Protein AF-A0A645J121-F1 (afdb_monomer)

Radius of gyration: 23.97 Å; Cα contacts (8 Å, |Δi|>4): 101; chains: 1; bounding box: 88×42×41 Å

pLDDT: mean 84.14, std 13.7, range [48.56, 96.38]

Organism: NCBI:txid1076179

Mean predicted aligned error: 9.89 Å

Sequence (116 aa):
MELAV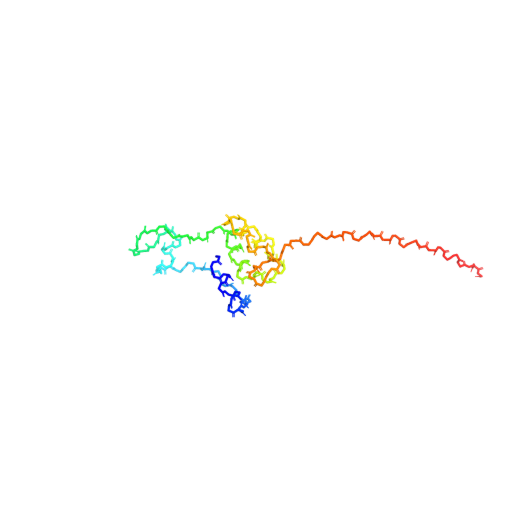FLKKQNLRPEQVQDFYPTPGTISTCMYYTGLDPYSLKPVYTAVSPKEKAMQRALMQYFLPQNRSLVEQALRLVGRTKLIARDSNALISPAVPTQRMPITSRRRSDEKKPKR

Foldseek 3Di:
DVVLLVCLVVVHQDPDDDDDDQDPPDQVNVCQVVCANPPPRDGHDDDDDPLVSLLVVLSSRLVDPVSVVSVCVSCVVVVVCVLADPDSSRSHHHDDPPPPDDDPPDDDDDDDDDDD

Structure (mmCIF, N/CA/C/O backbone):
data_AF-A0A645J121-F1
#
_entry.id   AF-A0A645J121-F1
#
loop_
_atom_site.group_PDB
_atom_site.id
_atom_site.type_symbol
_atom_site.label_atom_id
_atom_site.label_alt_id
_atom_site.label_comp_id
_atom_site.label_asym_id
_atom_site.label_entity_id
_atom_site.label_seq_id
_atom_site.pdbx_PDB_ins_code
_atom_site.Cartn_x
_atom_site.Cartn_y
_atom_site.Cartn_z
_atom_site.occupancy
_atom_site.B_iso_or_equiv
_atom_site.auth_seq_id
_atom_site.auth_comp_id
_atom_site.auth_asym_id
_atom_site.auth_atom_id
_atom_site.pdbx_PDB_model_num
ATOM 1 N N . MET A 1 1 ? -3.663 0.246 -6.406 1.00 82.50 1 MET A N 1
ATOM 2 C CA . MET A 1 1 ? -3.381 -0.082 -7.825 1.00 82.50 1 MET A CA 1
ATOM 3 C C . MET A 1 1 ? -3.425 1.147 -8.714 1.00 82.50 1 MET A C 1
ATOM 5 O O . MET A 1 1 ? -2.459 1.398 -9.418 1.00 82.50 1 MET A O 1
ATOM 9 N N . GLU A 1 2 ? -4.511 1.918 -8.678 1.00 89.38 2 GLU A N 1
ATOM 10 C CA . GLU A 1 2 ? -4.672 3.111 -9.524 1.00 89.38 2 GLU A CA 1
ATOM 11 C C . GLU A 1 2 ? -3.551 4.129 -9.324 1.00 89.38 2 GLU A C 1
ATOM 13 O O . GLU A 1 2 ? -2.992 4.609 -10.304 1.00 89.38 2 GLU A O 1
ATOM 18 N N . LEU A 1 3 ? -3.124 4.333 -8.074 1.00 90.75 3 LEU A N 1
ATOM 19 C CA . LEU A 1 3 ? -1.977 5.178 -7.754 1.00 90.75 3 LEU A CA 1
ATOM 20 C C . LEU A 1 3 ? -0.688 4.740 -8.466 1.00 90.75 3 LEU A C 1
ATOM 22 O O . LEU A 1 3 ? 0.002 5.576 -9.028 1.00 90.75 3 LEU A O 1
ATOM 26 N N . ALA A 1 4 ? -0.371 3.444 -8.516 1.00 91.50 4 ALA A N 1
ATOM 27 C CA . ALA A 1 4 ? 0.837 2.962 -9.195 1.00 91.50 4 ALA A CA 1
ATOM 28 C C . ALA A 1 4 ? 0.792 3.225 -10.710 1.00 91.50 4 ALA A C 1
ATOM 30 O O . ALA A 1 4 ? 1.783 3.637 -11.310 1.00 91.50 4 ALA A O 1
ATOM 31 N N . VAL A 1 5 ? -0.380 3.037 -11.326 1.00 91.31 5 VAL A N 1
ATOM 32 C CA . VAL A 1 5 ? -0.600 3.356 -12.745 1.00 91.31 5 VAL A CA 1
ATOM 33 C C . VAL A 1 5 ? -0.482 4.860 -12.984 1.00 91.31 5 VAL A C 1
ATOM 35 O O . VAL A 1 5 ? 0.130 5.277 -13.964 1.00 91.31 5 VAL A O 1
ATOM 38 N N . PHE A 1 6 ? -1.042 5.672 -12.090 1.00 92.81 6 PHE A N 1
ATOM 39 C CA . PHE A 1 6 ? -0.938 7.124 -12.143 1.00 92.81 6 PHE A CA 1
ATOM 40 C C . PHE A 1 6 ? 0.518 7.594 -12.031 1.00 92.81 6 PHE A C 1
ATOM 42 O O . PHE A 1 6 ? 0.979 8.317 -12.909 1.00 92.81 6 PHE A O 1
ATOM 49 N N . LEU A 1 7 ? 1.260 7.119 -11.022 1.00 92.00 7 LEU A N 1
ATOM 50 C CA . LEU A 1 7 ? 2.679 7.431 -10.826 1.00 92.00 7 LEU A CA 1
ATOM 51 C C . LEU A 1 7 ? 3.491 7.104 -12.078 1.00 92.00 7 LEU A C 1
ATOM 53 O O . LEU A 1 7 ? 4.256 7.937 -12.553 1.00 92.00 7 LEU A O 1
ATOM 57 N N . LYS A 1 8 ? 3.252 5.930 -12.673 1.00 90.56 8 LYS A N 1
ATOM 58 C CA . LYS A 1 8 ? 3.905 5.542 -13.920 1.00 90.56 8 LYS A CA 1
ATOM 59 C C . LYS A 1 8 ? 3.577 6.491 -15.076 1.00 90.56 8 LYS A C 1
ATOM 61 O O . LYS A 1 8 ? 4.488 6.908 -15.784 1.00 90.56 8 LYS A O 1
ATOM 66 N N . LYS A 1 9 ? 2.299 6.834 -15.272 1.00 92.25 9 LYS A N 1
ATOM 67 C CA . LYS A 1 9 ? 1.864 7.763 -16.332 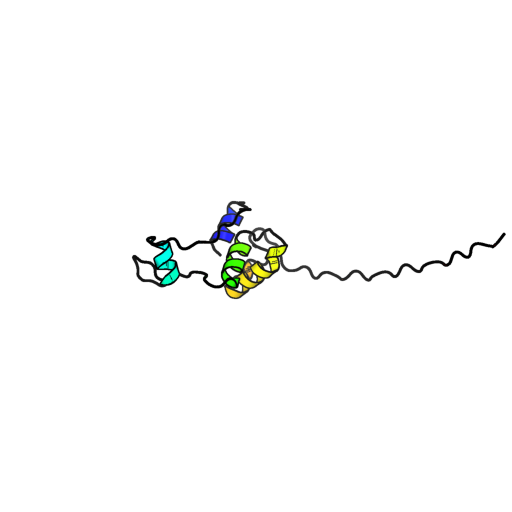1.00 92.25 9 LYS A CA 1
ATOM 68 C C . LYS A 1 9 ? 2.483 9.153 -16.178 1.00 92.25 9 LYS A C 1
ATOM 70 O O . LYS A 1 9 ? 2.809 9.771 -17.181 1.00 92.25 9 LYS A O 1
ATOM 75 N N . GLN A 1 10 ? 2.655 9.614 -14.941 1.00 93.50 10 GLN A N 1
ATOM 76 C CA . GLN A 1 10 ? 3.282 10.899 -14.621 1.00 93.50 10 GLN A CA 1
ATOM 77 C C . GLN A 1 10 ? 4.815 10.820 -14.519 1.00 93.50 10 GLN A C 1
ATOM 79 O O . GLN A 1 10 ? 5.458 11.810 -14.191 1.00 93.50 10 GLN A O 1
ATOM 84 N N . ASN A 1 11 ? 5.410 9.650 -14.778 1.00 90.62 11 ASN A N 1
ATOM 85 C CA . ASN A 1 11 ? 6.843 9.393 -14.626 1.00 90.62 11 ASN A CA 1
ATOM 86 C C . ASN A 1 11 ? 7.397 9.752 -13.227 1.00 90.62 11 ASN A C 1
ATOM 88 O O . ASN A 1 11 ? 8.548 10.158 -13.081 1.00 90.62 11 ASN A O 1
ATOM 92 N N . LEU A 1 12 ? 6.577 9.582 -12.185 1.00 93.38 12 LEU A N 1
ATOM 93 C CA . LEU A 1 12 ? 6.947 9.821 -10.792 1.00 93.38 12 LEU A CA 1
ATOM 94 C C . LEU A 1 12 ? 7.461 8.533 -10.147 1.00 93.38 12 LEU A C 1
ATOM 96 O O . LEU A 1 12 ? 6.847 7.470 -10.262 1.00 93.38 12 LEU A O 1
ATOM 100 N N . ARG A 1 13 ? 8.586 8.639 -9.435 1.00 93.31 13 ARG A N 1
ATOM 101 C CA . ARG A 1 13 ? 9.245 7.517 -8.752 1.00 93.31 13 ARG A CA 1
ATOM 102 C C . ARG A 1 13 ? 9.517 7.874 -7.292 1.00 93.31 13 ARG A C 1
ATOM 104 O O . ARG A 1 13 ? 10.609 8.339 -6.980 1.00 93.31 13 ARG A O 1
ATOM 111 N N . PRO A 1 14 ? 8.531 7.704 -6.398 1.00 91.56 14 PRO A N 1
ATOM 112 C CA . PRO A 1 14 ? 8.734 7.992 -4.987 1.00 91.56 14 PRO A CA 1
ATOM 113 C C . PRO A 1 14 ? 9.738 7.003 -4.381 1.00 91.56 14 PRO A C 1
ATOM 115 O O . PRO A 1 14 ? 9.530 5.788 -4.401 1.00 91.56 14 PRO A O 1
ATOM 118 N N . GLU A 1 15 ? 10.828 7.527 -3.825 1.00 89.88 15 GLU A N 1
ATOM 119 C CA . GLU A 1 15 ? 11.810 6.725 -3.086 1.00 89.88 15 GLU A CA 1
ATOM 120 C C . GLU A 1 15 ? 11.351 6.453 -1.656 1.00 89.88 15 GLU A C 1
ATOM 122 O O . GLU A 1 15 ? 11.520 5.347 -1.143 1.00 89.88 15 GLU A O 1
ATOM 127 N N . GLN A 1 16 ? 10.716 7.441 -1.026 1.00 88.62 16 GLN A N 1
ATOM 128 C CA . GLN A 1 16 ? 10.190 7.317 0.324 1.00 88.62 16 GLN A CA 1
ATOM 129 C C . GLN A 1 16 ? 8.700 6.996 0.283 1.00 88.62 16 GLN A C 1
ATOM 131 O O . GLN A 1 16 ? 7.902 7.698 -0.337 1.00 88.62 16 GLN A O 1
ATOM 136 N N . VAL A 1 17 ? 8.340 5.914 0.967 1.00 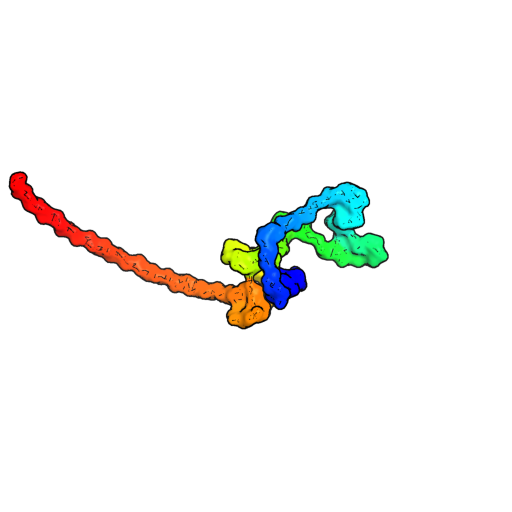87.75 17 VAL A N 1
ATOM 137 C CA . VAL A 1 17 ? 6.956 5.515 1.202 1.00 87.75 17 VAL A CA 1
ATOM 138 C C . VAL A 1 17 ? 6.721 5.538 2.699 1.00 87.75 17 VAL A C 1
ATOM 140 O O . VAL A 1 17 ? 7.395 4.818 3.442 1.00 87.75 17 VAL A O 1
ATOM 143 N N . GLN A 1 18 ? 5.771 6.367 3.117 1.00 88.75 18 GLN A N 1
ATOM 144 C CA . GLN A 1 18 ? 5.302 6.423 4.490 1.00 88.75 18 GLN A CA 1
ATOM 145 C C . GLN A 1 18 ? 4.123 5.469 4.661 1.00 88.75 18 GLN A C 1
ATOM 147 O O . GLN A 1 18 ? 3.141 5.541 3.920 1.00 88.75 18 GLN A O 1
ATOM 152 N N . ASP A 1 19 ? 4.222 4.600 5.661 1.00 86.94 19 ASP A N 1
ATOM 153 C CA . ASP A 1 19 ? 3.091 3.790 6.086 1.00 86.94 19 ASP A CA 1
ATOM 154 C C . ASP A 1 19 ? 2.153 4.633 6.953 1.00 86.94 19 ASP A C 1
ATOM 156 O O . ASP A 1 19 ? 2.583 5.484 7.736 1.00 86.94 19 ASP A O 1
ATOM 160 N N . PHE A 1 20 ? 0.852 4.390 6.819 1.00 88.25 20 PHE A N 1
ATOM 161 C CA . PHE A 1 20 ? -0.136 5.067 7.645 1.00 88.25 20 PHE A CA 1
ATOM 162 C C . PHE A 1 20 ? 0.009 4.642 9.113 1.00 88.25 20 PHE A C 1
ATOM 164 O O . PHE A 1 20 ? -0.076 3.453 9.434 1.00 88.25 20 PHE A O 1
ATOM 171 N N . TYR A 1 21 ? 0.189 5.627 9.995 1.00 85.88 21 TYR A N 1
ATOM 172 C CA . TYR A 1 21 ? 0.199 5.445 11.442 1.00 85.88 21 TYR A CA 1
ATOM 173 C C . TYR A 1 21 ? -1.086 6.047 12.035 1.00 85.88 21 TYR A C 1
ATOM 175 O O . TYR A 1 21 ? -1.264 7.270 11.966 1.00 85.88 21 TYR A O 1
ATOM 183 N N . PRO A 1 22 ? -2.007 5.223 12.573 1.00 88.00 22 PRO A N 1
ATOM 184 C CA . PRO A 1 22 ? -3.284 5.706 13.078 1.00 88.00 22 PRO A CA 1
ATOM 185 C C . PRO A 1 22 ? -3.059 6.672 14.240 1.00 88.00 22 PRO A C 1
A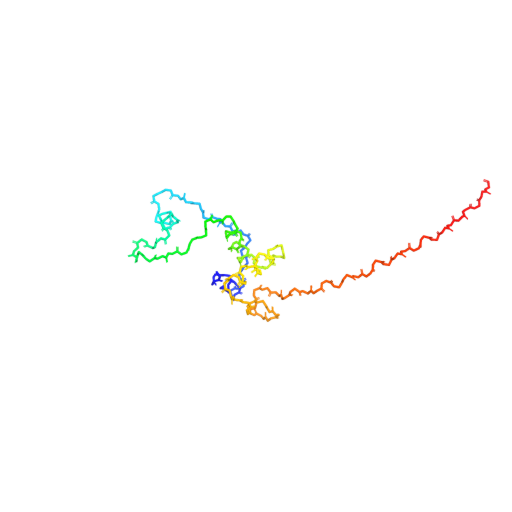TOM 187 O O . PRO A 1 22 ? -2.532 6.311 15.289 1.00 88.00 22 PRO A O 1
ATOM 190 N N . THR A 1 23 ? -3.469 7.918 14.028 1.00 92.38 23 THR A N 1
ATOM 191 C CA . THR A 1 23 ? -3.401 8.985 15.027 1.00 92.38 23 THR A CA 1
ATOM 192 C C . THR A 1 23 ? -4.776 9.130 15.684 1.00 92.38 23 THR A C 1
ATOM 194 O O . THR A 1 23 ? -5.760 9.324 14.963 1.00 92.38 23 THR A O 1
ATOM 197 N N . PRO A 1 24 ? -4.901 9.017 17.017 1.00 91.50 24 PRO A N 1
ATOM 198 C CA . PRO A 1 24 ? -6.189 9.157 17.691 1.00 91.50 24 PRO A CA 1
ATOM 199 C C . PRO A 1 24 ? -6.888 10.480 17.350 1.00 91.50 24 PRO A C 1
ATOM 201 O O . PRO A 1 24 ? -6.236 11.501 17.144 1.00 91.50 24 PRO A O 1
ATOM 204 N N . GLY A 1 25 ? -8.221 10.462 17.291 1.00 92.19 25 GLY A N 1
ATOM 205 C CA . GLY A 1 25 ? -9.027 11.658 17.020 1.00 92.19 25 GLY A CA 1
ATOM 206 C C . GLY A 1 25 ? -9.110 12.077 15.549 1.00 92.19 25 GLY A C 1
ATOM 207 O O . GLY A 1 25 ? -9.725 13.098 15.254 1.00 92.19 25 GLY A O 1
ATOM 208 N N . THR A 1 26 ? -8.540 11.308 14.613 1.00 94.12 26 THR A N 1
ATOM 209 C CA . THR A 1 26 ? -8.678 11.580 13.176 1.00 94.12 26 THR A CA 1
ATOM 210 C C . THR A 1 26 ? -9.702 10.667 12.507 1.00 94.12 26 THR A C 1
ATOM 212 O O . THR A 1 26 ? -9.847 9.487 12.832 1.00 94.12 26 THR A O 1
ATOM 215 N N . ILE A 1 27 ? -10.364 11.206 11.483 1.00 93.62 27 ILE A N 1
ATOM 216 C CA . ILE A 1 27 ? -11.282 10.453 10.623 1.00 93.62 27 ILE A CA 1
ATOM 217 C C . ILE A 1 27 ? -10.583 9.253 9.970 1.00 93.62 27 ILE A C 1
ATOM 219 O O . ILE A 1 27 ? -11.148 8.165 9.922 1.00 93.62 27 ILE A O 1
ATOM 223 N N . SER A 1 28 ? -9.341 9.423 9.508 1.00 92.94 28 SER A N 1
ATOM 224 C CA . SER A 1 28 ? -8.563 8.351 8.878 1.00 92.94 28 SER A CA 1
ATOM 225 C C . SER A 1 28 ? -8.330 7.167 9.814 1.00 92.94 28 SER A C 1
ATOM 227 O O . SER A 1 28 ? -8.343 6.022 9.371 1.00 92.94 28 SER A O 1
ATOM 229 N N . THR A 1 29 ? -8.174 7.425 11.112 1.00 94.25 29 THR A N 1
ATOM 230 C CA . THR A 1 29 ? -8.056 6.377 12.125 1.00 94.25 29 THR A CA 1
ATOM 231 C C . THR A 1 29 ? -9.379 5.656 12.333 1.00 94.25 29 THR A C 1
ATOM 233 O O . THR A 1 29 ? -9.390 4.427 12.360 1.00 94.25 29 THR A O 1
ATOM 236 N N . CYS A 1 30 ? -10.497 6.384 12.399 1.00 92.50 30 CYS A N 1
ATOM 237 C CA . CYS A 1 30 ? -11.821 5.761 12.435 1.00 92.50 30 CYS A CA 1
ATOM 238 C C . CYS A 1 30 ? -12.034 4.868 11.207 1.00 92.50 30 CYS A C 1
ATOM 240 O O . CYS A 1 30 ? -12.335 3.694 11.377 1.00 92.50 30 CYS A O 1
ATOM 242 N N . MET A 1 31 ? -11.768 5.370 9.997 1.00 94.81 31 MET A N 1
ATOM 243 C CA . MET A 1 31 ? -11.850 4.591 8.752 1.00 94.81 31 MET A CA 1
ATOM 244 C C . MET A 1 31 ? -10.943 3.357 8.770 1.00 94.81 31 MET A C 1
ATOM 246 O O . MET A 1 31 ? -11.334 2.297 8.292 1.00 94.81 31 MET A O 1
ATOM 250 N N . TYR A 1 32 ? -9.731 3.480 9.316 1.00 93.12 32 TYR A N 1
ATOM 251 C CA . TYR A 1 32 ? -8.783 2.371 9.418 1.00 93.12 32 TYR A CA 1
ATOM 252 C C . TYR A 1 32 ? -9.310 1.234 10.299 1.00 93.12 32 TYR A C 1
ATOM 254 O O . TYR A 1 32 ? -9.146 0.073 9.931 1.00 93.12 32 TYR A O 1
ATOM 262 N N . TYR A 1 33 ? -9.957 1.557 11.423 1.00 92.06 33 TYR A N 1
ATOM 263 C CA . TYR A 1 33 ? -10.490 0.558 12.353 1.00 92.06 33 TYR A CA 1
ATOM 264 C C . TYR A 1 33 ? -11.879 0.040 11.978 1.00 92.06 33 TYR A C 1
ATOM 266 O O . TYR A 1 33 ? -12.154 -1.139 12.180 1.00 92.06 33 TYR A O 1
ATOM 274 N N . THR A 1 34 ? -12.757 0.891 11.446 1.00 93.25 34 THR A N 1
ATOM 275 C CA . THR A 1 34 ? -14.125 0.491 11.082 1.00 93.25 34 THR A CA 1
ATOM 276 C C . THR A 1 34 ? -14.209 -0.090 9.677 1.00 93.25 34 THR A C 1
ATOM 278 O O . THR A 1 34 ? -15.141 -0.833 9.386 1.00 93.25 34 THR A O 1
ATOM 281 N N . GLY A 1 35 ? -13.267 0.251 8.792 1.00 93.88 35 GLY A N 1
ATOM 282 C CA . GLY A 1 35 ? -13.342 -0.092 7.374 1.00 93.88 35 GLY A CA 1
ATOM 283 C C . GLY A 1 35 ? -14.510 0.590 6.663 1.00 93.88 35 GLY A C 1
ATOM 284 O O . GLY A 1 35 ? -14.957 0.092 5.635 1.00 93.88 35 GLY A O 1
ATOM 285 N N . LEU A 1 36 ? -15.037 1.694 7.206 1.00 95.81 36 LEU A N 1
ATOM 286 C CA . LEU A 1 36 ? -16.171 2.432 6.650 1.00 95.81 36 LEU A CA 1
ATOM 287 C C . LEU A 1 36 ? -15.784 3.880 6.354 1.00 95.81 36 LEU A C 1
ATOM 289 O O . LEU A 1 36 ? -15.076 4.522 7.129 1.00 95.81 36 LEU A O 1
ATOM 293 N N . ASP A 1 37 ? -16.305 4.408 5.252 1.00 94.12 37 ASP A N 1
ATOM 294 C CA . ASP A 1 37 ? -16.339 5.846 4.998 1.00 94.12 37 ASP A CA 1
ATOM 295 C C . ASP A 1 37 ? -17.260 6.518 6.038 1.00 94.12 37 ASP A C 1
ATOM 297 O O . ASP A 1 37 ? -18.420 6.119 6.158 1.00 94.12 37 ASP A O 1
ATOM 301 N N . PRO A 1 38 ? -16.792 7.529 6.791 1.00 91.81 38 PRO A N 1
ATOM 302 C CA . PRO A 1 38 ? -17.584 8.180 7.838 1.00 91.81 38 PRO A CA 1
ATOM 303 C C . PRO A 1 38 ? -18.816 8.926 7.310 1.00 91.81 38 PRO A C 1
ATOM 305 O O . PRO A 1 38 ? -19.743 9.169 8.077 1.00 91.81 38 PRO A O 1
ATOM 308 N N . TYR A 1 39 ? -18.827 9.319 6.033 1.00 93.25 39 TYR A N 1
ATOM 309 C CA . TYR A 1 39 ? -19.906 10.106 5.440 1.00 93.25 39 TYR A CA 1
ATOM 310 C C . TYR A 1 39 ? -20.918 9.217 4.729 1.00 93.25 39 TYR A C 1
ATOM 312 O O . TYR A 1 39 ? -22.122 9.415 4.859 1.00 93.25 39 TYR A O 1
ATOM 320 N N . SER A 1 40 ? -20.431 8.240 3.959 1.00 95.19 40 SER A N 1
ATO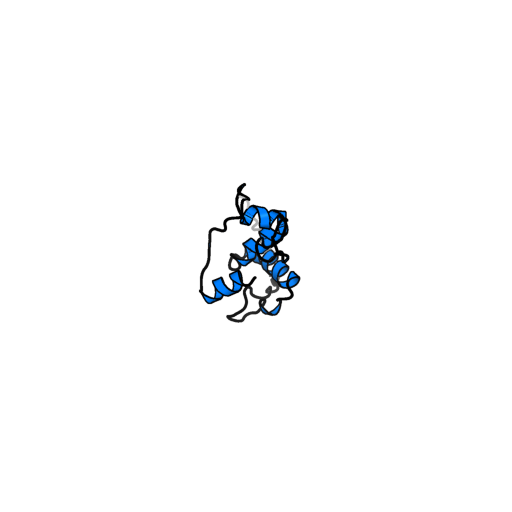M 321 C CA . SER A 1 40 ? -21.297 7.369 3.159 1.00 95.19 40 SER A CA 1
ATOM 322 C C . SER A 1 40 ? -21.637 6.039 3.832 1.00 95.19 40 SER A C 1
ATOM 324 O O . SER A 1 40 ? -22.519 5.333 3.345 1.00 95.19 40 SER A O 1
ATOM 326 N N . LEU A 1 41 ? -20.936 5.682 4.917 1.00 93.12 41 LEU A N 1
ATOM 327 C CA . LEU A 1 41 ? -21.011 4.389 5.611 1.00 93.12 41 LEU A CA 1
ATOM 328 C C . LEU A 1 41 ? -20.773 3.179 4.700 1.00 93.12 41 LEU A C 1
ATOM 330 O O . LEU A 1 41 ? -21.102 2.045 5.046 1.00 93.12 41 LEU A O 1
ATOM 334 N N . LYS A 1 42 ? -20.184 3.400 3.523 1.00 96.38 42 LYS A N 1
ATOM 335 C CA . LYS A 1 42 ? -19.815 2.323 2.611 1.00 96.38 42 LYS A CA 1
ATOM 336 C C . LYS A 1 42 ? -18.489 1.705 3.046 1.00 96.38 42 LYS A C 1
ATOM 338 O O . LYS A 1 42 ? -17.616 2.433 3.527 1.00 96.38 42 LYS A O 1
ATOM 343 N N . PRO A 1 43 ? -18.301 0.394 2.826 1.00 95.19 43 PRO A N 1
ATOM 344 C CA . PRO A 1 43 ? -17.018 -0.250 3.045 1.00 95.19 43 PRO A CA 1
ATOM 345 C C . PRO A 1 43 ? -15.897 0.425 2.251 1.00 95.19 43 PRO A C 1
ATOM 347 O O . PRO A 1 43 ? -15.994 0.600 1.034 1.00 95.19 43 PRO A O 1
ATOM 350 N N . VAL A 1 44 ? -14.820 0.772 2.947 1.00 92.81 44 VAL A N 1
ATOM 351 C CA . VAL A 1 44 ? -13.571 1.284 2.391 1.00 92.81 44 VAL A CA 1
ATOM 352 C C . VAL A 1 44 ? -12.483 0.264 2.662 1.00 92.81 44 VAL A C 1
ATOM 354 O O . VAL A 1 44 ? -12.250 -0.154 3.793 1.00 92.81 44 VAL A O 1
ATOM 357 N N . TYR A 1 45 ? -11.788 -0.127 1.600 1.00 89.69 45 TYR A N 1
ATOM 358 C CA . TYR A 1 45 ? -10.678 -1.056 1.712 1.00 89.69 45 TYR A CA 1
ATOM 359 C C . TYR A 1 45 ? -9.470 -0.398 2.394 1.00 89.69 45 TYR A C 1
ATOM 361 O O . TYR A 1 45 ? -8.930 0.595 1.899 1.00 89.69 45 TYR A O 1
ATOM 369 N N . THR A 1 46 ? -8.998 -1.004 3.483 1.00 89.56 46 THR A N 1
ATOM 370 C CA . THR A 1 46 ? -7.776 -0.624 4.200 1.00 89.56 46 THR A CA 1
ATOM 371 C C . THR A 1 46 ? -6.879 -1.851 4.374 1.00 89.56 46 THR A C 1
ATOM 373 O O . THR A 1 46 ? -7.324 -2.924 4.771 1.00 89.56 46 THR A O 1
ATOM 376 N N . ALA A 1 47 ? -5.592 -1.720 4.042 1.00 89.06 47 ALA A N 1
ATOM 377 C CA . ALA A 1 47 ? -4.634 -2.805 4.238 1.00 89.06 47 ALA A CA 1
ATOM 378 C C . ALA A 1 47 ? -4.177 -2.829 5.699 1.00 89.06 47 ALA A C 1
ATOM 380 O O . ALA A 1 47 ? -3.467 -1.926 6.152 1.00 89.06 47 ALA A O 1
ATOM 381 N N . VAL A 1 48 ? -4.562 -3.871 6.430 1.00 87.56 48 VAL A N 1
ATOM 382 C CA . VAL A 1 48 ? -4.211 -4.025 7.850 1.00 87.56 48 VAL A CA 1
ATOM 383 C C . VAL A 1 48 ? -3.026 -4.973 8.009 1.00 87.56 48 VAL A C 1
ATOM 385 O O . VAL A 1 48 ? -2.124 -4.707 8.807 1.00 87.56 48 VAL A O 1
ATOM 388 N N . SER A 1 49 ? -2.981 -6.047 7.214 1.00 91.62 49 SER A N 1
ATOM 389 C CA . SER A 1 49 ? -1.941 -7.065 7.340 1.00 91.62 49 SER A CA 1
ATOM 390 C C . SER A 1 49 ? -0.570 -6.558 6.855 1.00 91.62 49 SER A C 1
ATOM 392 O O . SER A 1 49 ? -0.492 -5.821 5.865 1.00 91.62 49 SER A O 1
ATOM 394 N N . PRO A 1 50 ? 0.546 -6.986 7.481 1.00 91.31 50 PRO A N 1
ATOM 395 C CA . PRO A 1 50 ? 1.889 -6.607 7.035 1.00 91.31 50 PRO A CA 1
ATOM 396 C C . PRO A 1 50 ? 2.157 -6.977 5.573 1.00 91.31 50 PRO A C 1
ATOM 398 O O . PRO A 1 50 ? 2.793 -6.224 4.838 1.00 91.31 50 PRO A O 1
ATOM 401 N N . LYS A 1 51 ? 1.628 -8.123 5.128 1.00 91.75 51 LYS A N 1
ATOM 402 C CA . LYS A 1 51 ? 1.781 -8.602 3.752 1.00 91.75 51 LYS A CA 1
ATOM 403 C C . LYS A 1 51 ? 1.068 -7.692 2.751 1.00 91.75 51 LYS A C 1
ATOM 405 O O . LYS A 1 51 ? 1.648 -7.358 1.722 1.00 91.75 51 LYS A O 1
ATOM 410 N N . GLU A 1 52 ? -0.163 -7.272 3.036 1.00 91.12 52 GLU A N 1
ATOM 411 C CA . GLU A 1 52 ? -0.893 -6.347 2.160 1.00 91.12 52 GLU A CA 1
ATOM 412 C C . GLU A 1 52 ? -0.240 -4.971 2.117 1.00 91.12 52 GLU A C 1
ATOM 414 O O . GLU A 1 52 ? -0.094 -4.416 1.028 1.00 91.12 52 GLU A O 1
ATOM 419 N N . LYS A 1 53 ? 0.223 -4.452 3.262 1.00 91.81 53 LYS A N 1
ATOM 420 C CA . LYS A 1 53 ? 0.983 -3.194 3.319 1.00 91.81 53 LYS A CA 1
ATOM 421 C C . LYS A 1 53 ? 2.258 -3.280 2.481 1.00 91.81 53 LYS A C 1
ATOM 423 O O . LYS A 1 53 ? 2.506 -2.410 1.648 1.00 91.81 53 LYS A O 1
ATOM 428 N N . ALA A 1 54 ? 3.013 -4.374 2.605 1.00 92.50 54 ALA A N 1
ATOM 429 C CA . ALA A 1 54 ? 4.202 -4.618 1.792 1.00 92.50 54 ALA A CA 1
ATOM 430 C C . ALA A 1 54 ? 3.877 -4.677 0.290 1.00 92.50 54 ALA A C 1
ATOM 432 O O . ALA A 1 54 ? 4.590 -4.085 -0.517 1.00 92.50 54 ALA A O 1
ATOM 433 N N . MET A 1 55 ? 2.776 -5.329 -0.098 1.00 93.12 55 MET A N 1
ATOM 434 C CA . MET A 1 55 ? 2.313 -5.351 -1.489 1.00 93.12 55 MET A CA 1
ATOM 435 C C . MET A 1 55 ? 1.905 -3.957 -1.991 1.00 93.12 55 MET A C 1
ATOM 437 O O . MET A 1 55 ? 2.263 -3.580 -3.106 1.00 93.12 55 MET A O 1
ATOM 441 N N . GLN A 1 56 ? 1.197 -3.162 -1.182 1.00 92.12 56 GLN A N 1
ATOM 442 C CA . GLN A 1 56 ? 0.834 -1.784 -1.532 1.00 92.12 56 GLN A CA 1
ATOM 443 C C . GLN A 1 56 ? 2.063 -0.886 -1.700 1.00 92.12 56 GLN A C 1
ATOM 445 O O . GLN A 1 56 ? 2.162 -0.160 -2.690 1.00 92.12 56 GLN A O 1
ATOM 450 N N . ARG A 1 57 ? 3.026 -0.978 -0.779 1.00 93.44 57 ARG A N 1
ATOM 451 C CA . ARG A 1 57 ? 4.309 -0.274 -0.866 1.00 93.44 57 ARG A CA 1
ATOM 452 C C . ARG A 1 57 ? 5.092 -0.686 -2.111 1.00 93.44 57 ARG A C 1
ATOM 454 O O . ARG A 1 57 ? 5.544 0.177 -2.863 1.00 93.44 57 ARG A O 1
ATOM 461 N N . ALA A 1 58 ? 5.188 -1.990 -2.375 1.00 93.62 58 ALA A N 1
ATOM 462 C CA . ALA A 1 58 ? 5.859 -2.533 -3.554 1.00 93.62 58 ALA A CA 1
ATOM 463 C C . ALA A 1 58 ? 5.266 -1.988 -4.863 1.00 93.62 58 ALA A C 1
ATOM 465 O O . ALA A 1 58 ? 6.013 -1.696 -5.792 1.00 93.62 58 ALA A O 1
ATOM 466 N N . LEU A 1 59 ? 3.944 -1.786 -4.929 1.00 93.06 59 LEU A N 1
ATOM 467 C CA . LEU A 1 59 ? 3.284 -1.185 -6.092 1.00 93.06 59 LEU A CA 1
ATOM 468 C C . LEU A 1 59 ? 3.701 0.269 -6.340 1.00 93.06 59 LEU A C 1
ATOM 470 O O . LEU A 1 59 ? 3.808 0.667 -7.497 1.00 93.06 59 LEU A O 1
ATOM 474 N N . MET A 1 60 ? 3.942 1.063 -5.293 1.00 92.38 60 MET A N 1
ATOM 475 C CA . MET A 1 60 ? 4.443 2.437 -5.456 1.00 92.38 60 MET A CA 1
ATOM 476 C C . MET A 1 60 ? 5.905 2.467 -5.908 1.00 92.38 60 MET A C 1
ATOM 478 O O . MET A 1 60 ? 6.315 3.362 -6.640 1.00 92.38 60 MET A O 1
ATOM 482 N N . GLN A 1 61 ? 6.666 1.444 -5.528 1.00 93.94 61 GLN A N 1
ATOM 483 C CA . GLN A 1 61 ? 8.075 1.273 -5.866 1.00 93.94 61 GLN A CA 1
ATOM 484 C C . GLN A 1 61 ? 8.281 0.159 -6.905 1.00 93.94 61 GLN A C 1
ATOM 486 O O . GLN A 1 61 ? 9.220 -0.633 -6.804 1.00 93.94 61 GLN A O 1
ATOM 491 N N . TYR A 1 62 ? 7.394 0.077 -7.904 1.00 91.81 62 TYR A N 1
ATOM 492 C CA . TYR A 1 62 ? 7.365 -1.020 -8.882 1.00 91.81 62 TYR A CA 1
ATOM 493 C C . TYR A 1 62 ? 8.651 -1.152 -9.714 1.00 91.81 62 TYR A C 1
ATOM 495 O O . TYR A 1 62 ? 8.937 -2.217 -10.256 1.00 91.81 62 TYR A O 1
ATOM 503 N N . PHE A 1 63 ? 9.419 -0.067 -9.829 1.00 90.06 63 PHE A N 1
ATOM 504 C CA . PHE A 1 63 ? 10.678 -0.003 -10.570 1.00 90.06 63 PHE A CA 1
ATOM 505 C C . PHE A 1 63 ? 11.844 -0.673 -9.828 1.00 90.06 63 PHE A C 1
ATOM 507 O O . PHE A 1 63 ? 12.877 -0.940 -10.442 1.00 90.06 63 PHE A O 1
ATOM 514 N N . LEU A 1 64 ? 11.702 -0.951 -8.526 1.00 92.25 64 LEU A N 1
ATOM 515 C CA . LEU A 1 64 ? 12.732 -1.644 -7.760 1.00 92.25 64 LEU A CA 1
ATOM 516 C C . LEU A 1 64 ? 12.681 -3.153 -8.050 1.00 92.25 64 LEU A C 1
ATOM 518 O O . LEU A 1 64 ? 11.649 -3.789 -7.818 1.00 92.25 64 LEU A O 1
ATOM 522 N N . PRO A 1 65 ? 13.794 -3.777 -8.478 1.00 89.88 65 PRO A N 1
ATOM 523 C CA . PRO A 1 65 ? 13.810 -5.194 -8.846 1.00 89.88 65 PRO A CA 1
ATOM 524 C C . PRO A 1 65 ? 13.500 -6.116 -7.659 1.00 89.88 65 PRO A C 1
ATOM 526 O O . PRO A 1 65 ? 12.901 -7.174 -7.838 1.00 89.88 65 PRO A O 1
ATOM 529 N N . GLN A 1 66 ? 13.844 -5.688 -6.442 1.00 91.94 66 GLN A N 1
ATOM 530 C CA . GLN A 1 66 ? 13.581 -6.420 -5.198 1.00 91.94 66 GLN A CA 1
ATOM 531 C C . GLN A 1 66 ? 12.073 -6.588 -4.934 1.00 91.94 66 GLN A C 1
ATOM 533 O O . GLN A 1 66 ? 11.640 -7.611 -4.413 1.00 91.94 66 GLN A O 1
ATOM 538 N N . ASN A 1 67 ? 11.261 -5.618 -5.368 1.00 93.19 67 ASN A N 1
ATOM 539 C CA . ASN A 1 67 ? 9.811 -5.607 -5.172 1.00 93.19 67 ASN A CA 1
ATOM 540 C C . ASN A 1 67 ? 9.049 -6.392 -6.247 1.00 93.19 67 ASN A C 1
ATOM 542 O O . ASN A 1 67 ? 7.840 -6.588 -6.126 1.00 93.19 67 ASN A O 1
ATOM 546 N N . ARG A 1 68 ? 9.733 -6.864 -7.296 1.00 91.44 68 ARG A N 1
ATOM 547 C CA . ARG A 1 68 ? 9.115 -7.487 -8.473 1.00 91.44 68 ARG A CA 1
ATOM 548 C C . ARG A 1 68 ? 8.180 -8.645 -8.116 1.00 91.44 68 ARG A C 1
ATOM 550 O O . ARG A 1 68 ? 7.081 -8.722 -8.657 1.00 91.44 68 ARG A O 1
ATOM 557 N N . SER A 1 69 ? 8.595 -9.522 -7.200 1.00 92.31 69 SER A N 1
ATOM 558 C CA . SER A 1 69 ? 7.793 -10.673 -6.763 1.00 92.31 69 SER A CA 1
ATOM 559 C C . SER A 1 69 ? 6.510 -10.249 -6.042 1.00 92.31 69 SER A C 1
ATOM 561 O O . SER A 1 69 ? 5.449 -10.816 -6.297 1.00 92.31 69 SER A O 1
ATOM 563 N N . LEU A 1 70 ? 6.586 -9.226 -5.185 1.00 93.50 70 LEU A N 1
ATOM 564 C CA . LEU A 1 70 ? 5.438 -8.671 -4.466 1.00 93.50 70 LEU A CA 1
ATOM 565 C C . LEU A 1 70 ? 4.480 -7.939 -5.409 1.00 93.50 70 LEU A C 1
ATOM 567 O O . LEU A 1 70 ? 3.268 -8.097 -5.286 1.00 93.50 70 LEU A O 1
ATOM 571 N N . VAL A 1 71 ? 5.005 -7.191 -6.384 1.00 92.81 71 VAL A N 1
ATOM 572 C CA . VAL A 1 71 ? 4.186 -6.530 -7.411 1.00 92.81 71 VAL A CA 1
ATOM 573 C C . VAL A 1 71 ? 3.466 -7.557 -8.278 1.00 92.81 71 VAL A C 1
ATOM 575 O O . VAL A 1 71 ? 2.273 -7.414 -8.533 1.00 92.81 71 VAL A O 1
ATOM 578 N N . GLU A 1 72 ? 4.156 -8.618 -8.696 1.00 92.38 72 GLU A N 1
ATOM 579 C CA . GLU A 1 72 ? 3.551 -9.708 -9.463 1.00 92.38 72 GLU A CA 1
ATOM 580 C C . GLU A 1 72 ? 2.424 -10.398 -8.676 1.00 92.38 72 GLU A C 1
ATOM 582 O O . GLU A 1 72 ? 1.333 -10.600 -9.215 1.00 92.38 72 GLU A O 1
ATOM 587 N N . GLN A 1 73 ? 2.650 -10.694 -7.391 1.00 91.94 73 GLN A N 1
ATOM 588 C CA . GLN A 1 73 ? 1.619 -11.238 -6.500 1.00 91.94 73 GLN A CA 1
ATOM 589 C C . GLN A 1 73 ? 0.422 -10.290 -6.380 1.00 91.94 73 GLN A C 1
ATOM 591 O O . GLN A 1 73 ? -0.713 -10.717 -6.586 1.00 91.94 73 GLN A O 1
ATOM 596 N N . ALA A 1 74 ? 0.660 -9.001 -6.126 1.00 92.12 74 ALA A N 1
ATOM 597 C CA . ALA A 1 74 ? -0.397 -8.001 -6.009 1.00 92.12 74 ALA A CA 1
ATOM 598 C C . ALA A 1 74 ? -1.225 -7.879 -7.301 1.00 92.12 74 ALA A C 1
ATOM 600 O O . ALA A 1 74 ? -2.451 -7.791 -7.254 1.00 92.12 74 ALA A O 1
ATOM 601 N N . LEU A 1 75 ? -0.574 -7.908 -8.470 1.00 90.88 75 LEU A N 1
ATOM 602 C CA . LEU A 1 75 ? -1.246 -7.840 -9.771 1.00 90.88 75 LEU A CA 1
ATOM 603 C C . LEU A 1 75 ? -2.099 -9.075 -10.057 1.00 90.88 75 LEU A C 1
ATOM 605 O O . LEU A 1 75 ? -3.188 -8.937 -10.617 1.00 90.88 75 LEU A O 1
ATOM 609 N N . ARG A 1 76 ? -1.634 -10.264 -9.655 1.00 90.75 76 ARG A N 1
ATOM 610 C CA . ARG A 1 76 ? -2.404 -11.509 -9.777 1.00 90.75 76 ARG A CA 1
ATOM 611 C C . ARG A 1 76 ? -3.607 -11.532 -8.842 1.00 90.75 76 ARG A C 1
ATOM 613 O O . ARG A 1 76 ? -4.686 -11.889 -9.295 1.00 90.75 76 ARG A O 1
ATOM 620 N N . LEU A 1 77 ? -3.445 -11.090 -7.593 1.00 89.00 77 LEU A N 1
ATOM 621 C CA . LEU A 1 77 ? -4.540 -11.017 -6.617 1.00 89.00 77 LEU A CA 1
ATOM 622 C C . LEU A 1 77 ? -5.683 -10.112 -7.090 1.00 89.00 77 LEU A C 1
ATOM 624 O O . LEU A 1 77 ? -6.846 -10.449 -6.920 1.00 89.00 77 LEU A O 1
ATOM 628 N N . VAL A 1 78 ? -5.357 -8.988 -7.731 1.00 86.19 78 VAL A N 1
ATOM 629 C CA . VAL A 1 78 ? -6.353 -8.038 -8.261 1.00 86.19 78 VAL A CA 1
ATOM 630 C C . VAL A 1 78 ? -6.837 -8.430 -9.673 1.00 86.19 78 VAL A C 1
ATOM 632 O O . VAL A 1 78 ? -7.677 -7.752 -10.259 1.00 86.19 78 VAL A O 1
ATOM 635 N N . GLY A 1 79 ? -6.299 -9.501 -10.270 1.00 86.06 79 GLY A N 1
ATOM 636 C CA . GLY A 1 79 ? -6.664 -9.947 -11.622 1.00 86.06 79 GLY A CA 1
ATOM 637 C C . GLY A 1 79 ? -6.197 -9.016 -12.755 1.00 86.06 79 GLY A C 1
ATOM 638 O O . GLY A 1 79 ? -6.670 -9.112 -13.885 1.00 86.06 79 GLY A O 1
ATOM 639 N N . ARG A 1 80 ? -5.251 -8.105 -12.493 1.00 87.00 80 ARG A N 1
ATOM 640 C CA . ARG A 1 80 ? -4.725 -7.114 -13.458 1.00 87.00 80 ARG A CA 1
ATOM 641 C C . ARG A 1 80 ? -3.440 -7.604 -14.141 1.00 87.00 80 ARG A C 1
ATOM 643 O O . ARG A 1 80 ? -2.485 -6.848 -14.311 1.00 87.00 80 ARG A O 1
ATOM 650 N N . THR A 1 81 ? -3.415 -8.862 -14.581 1.00 85.56 81 THR A N 1
ATOM 651 C CA . THR A 1 81 ? -2.242 -9.497 -15.221 1.00 85.56 81 THR A CA 1
ATOM 652 C C . THR A 1 81 ? -1.797 -8.820 -16.518 1.00 85.56 81 THR A C 1
ATOM 654 O O . THR A 1 81 ? -0.628 -8.913 -16.874 1.00 85.56 81 THR A O 1
ATOM 657 N N . LYS A 1 82 ? -2.681 -8.062 -17.182 1.00 85.31 82 LYS A N 1
ATOM 658 C CA . LYS A 1 82 ? -2.352 -7.250 -18.369 1.00 85.31 82 LYS A CA 1
ATOM 659 C C . LYS A 1 82 ? -1.243 -6.219 -18.123 1.00 85.31 82 LYS A C 1
ATOM 661 O O . LYS A 1 82 ? -0.574 -5.822 -19.064 1.00 85.31 82 LYS A O 1
ATOM 666 N N . LEU A 1 83 ? -1.032 -5.799 -16.872 1.00 85.75 83 LEU A N 1
ATOM 667 C CA . LEU A 1 83 ? 0.049 -4.877 -16.498 1.00 85.75 83 LEU A CA 1
ATOM 668 C C . LEU A 1 83 ? 1.414 -5.578 -16.344 1.00 85.75 83 LEU A C 1
ATOM 670 O O . LEU A 1 83 ? 2.381 -4.927 -15.950 1.00 85.75 83 LEU A O 1
ATOM 674 N N . ILE A 1 84 ? 1.486 -6.882 -16.632 1.00 87.69 84 ILE A N 1
ATOM 675 C CA . ILE A 1 84 ? 2.709 -7.686 -16.701 1.00 87.69 84 ILE A CA 1
ATOM 676 C C . ILE A 1 84 ? 3.022 -7.927 -18.182 1.00 87.69 84 ILE A C 1
ATOM 678 O O . ILE A 1 84 ? 2.730 -8.985 -18.737 1.00 87.69 84 ILE A O 1
ATOM 682 N N . ALA A 1 85 ? 3.582 -6.926 -18.849 1.00 85.69 85 ALA A N 1
ATOM 683 C CA . ALA A 1 85 ? 3.903 -6.987 -20.270 1.00 85.69 85 ALA A CA 1
ATOM 684 C C . ALA A 1 85 ? 5.209 -6.236 -20.568 1.00 85.69 85 ALA A C 1
ATOM 686 O O . ALA A 1 85 ? 5.842 -5.655 -19.687 1.00 85.69 85 ALA A O 1
ATOM 687 N N . ARG A 1 86 ? 5.675 -6.324 -21.815 1.00 82.06 86 ARG A N 1
ATOM 688 C CA . ARG A 1 86 ? 6.866 -5.599 -22.295 1.00 82.06 86 ARG A CA 1
ATOM 689 C C . ARG A 1 86 ? 6.518 -4.239 -22.908 1.00 82.06 86 ARG A C 1
ATOM 691 O O . ARG A 1 86 ? 7.363 -3.630 -23.551 1.00 82.06 86 ARG A O 1
ATOM 698 N N . ASP A 1 87 ? 5.277 -3.794 -22.756 1.00 81.81 87 ASP A N 1
ATOM 699 C CA . ASP A 1 87 ? 4.789 -2.545 -23.323 1.00 81.81 87 ASP A CA 1
ATOM 700 C C . ASP A 1 87 ? 5.103 -1.344 -22.417 1.00 81.81 87 ASP A C 1
ATOM 702 O O . ASP A 1 87 ? 5.421 -1.460 -21.229 1.00 81.81 87 ASP A O 1
ATOM 706 N N . SER A 1 88 ? 4.981 -0.146 -22.986 1.00 76.12 88 SER A N 1
ATOM 707 C CA . SER A 1 88 ? 5.168 1.107 -22.252 1.00 76.12 88 SER A CA 1
ATOM 708 C C . SER A 1 88 ? 4.130 1.313 -21.146 1.00 76.12 88 SER A C 1
ATOM 710 O O . SER A 1 88 ? 4.382 2.097 -20.234 1.00 76.12 88 SER A O 1
ATOM 712 N N . ASN A 1 89 ? 3.015 0.572 -21.147 1.00 81.00 89 ASN A N 1
ATOM 713 C CA . ASN A 1 89 ? 1.943 0.674 -20.155 1.00 81.00 89 ASN A CA 1
ATOM 714 C C . ASN A 1 89 ? 2.058 -0.331 -18.986 1.00 81.00 89 ASN A C 1
ATOM 716 O O . ASN A 1 89 ? 1.544 -0.041 -17.906 1.00 81.00 89 ASN A O 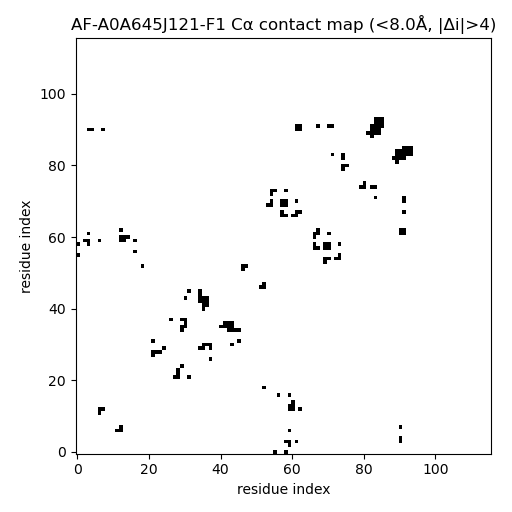1
ATOM 720 N N . ALA A 1 90 ? 2.835 -1.414 -19.088 1.00 86.88 90 ALA A N 1
ATOM 721 C CA . ALA A 1 90 ? 3.008 -2.413 -18.021 1.00 86.88 90 ALA A CA 1
ATOM 722 C C . ALA A 1 90 ? 3.833 -1.962 -16.811 1.00 86.88 90 ALA A C 1
ATOM 724 O O . ALA A 1 90 ? 4.952 -1.476 -16.945 1.00 86.88 90 ALA A O 1
ATOM 725 N N . LEU A 1 91 ? 3.344 -2.198 -15.596 1.00 86.00 91 LEU A N 1
ATOM 726 C CA . LEU A 1 91 ? 4.098 -1.874 -14.380 1.00 86.00 91 LEU A CA 1
ATOM 727 C C . LEU A 1 91 ? 5.385 -2.698 -14.255 1.00 86.00 91 LEU A C 1
ATOM 729 O O . LEU A 1 91 ? 6.401 -2.167 -13.819 1.00 86.00 91 LEU A O 1
ATOM 733 N N . ILE A 1 92 ? 5.358 -3.971 -14.657 1.00 88.94 92 ILE A N 1
ATOM 734 C CA . ILE A 1 92 ? 6.528 -4.855 -14.621 1.00 88.94 92 ILE A CA 1
ATOM 735 C C . ILE A 1 92 ? 6.642 -5.669 -15.907 1.00 88.94 92 ILE A C 1
ATOM 737 O O . ILE A 1 92 ? 5.641 -6.035 -16.518 1.00 88.94 92 ILE A O 1
ATOM 741 N N . SER A 1 93 ? 7.871 -6.020 -16.284 1.00 85.12 93 SER A N 1
ATOM 742 C CA . SER A 1 93 ? 8.113 -6.948 -17.389 1.00 85.12 93 SER A CA 1
ATOM 743 C C . SER A 1 93 ? 7.952 -8.415 -16.957 1.00 85.12 93 SER A C 1
ATOM 745 O O . SER A 1 93 ? 8.265 -8.765 -15.805 1.00 85.12 93 SER A O 1
ATOM 747 N N . PRO A 1 94 ? 7.499 -9.303 -17.868 1.00 81.31 94 PRO A N 1
ATOM 748 C CA . PRO A 1 94 ? 7.416 -10.735 -17.601 1.00 81.31 94 PRO A CA 1
ATOM 749 C C . PRO A 1 94 ? 8.791 -11.295 -17.233 1.00 81.31 94 PRO A C 1
ATOM 751 O O . PRO A 1 94 ? 9.820 -10.796 -17.695 1.00 81.31 94 PRO A O 1
ATOM 754 N N . ALA A 1 95 ? 8.801 -12.311 -16.368 1.00 75.50 95 ALA A N 1
ATOM 755 C CA . ALA A 1 95 ? 10.042 -12.902 -15.885 1.00 75.50 95 ALA A CA 1
ATOM 756 C C . ALA A 1 95 ? 10.786 -13.482 -17.084 1.00 75.50 95 ALA A C 1
ATOM 758 O O . ALA A 1 95 ? 10.242 -14.320 -17.802 1.00 75.50 95 ALA A O 1
ATOM 759 N N . VAL A 1 96 ? 12.009 -13.017 -17.324 1.00 71.12 96 VAL A N 1
ATOM 760 C CA . VAL A 1 96 ? 12.873 -13.679 -18.296 1.00 71.12 96 VAL A CA 1
ATOM 761 C C . VAL A 1 96 ? 13.329 -14.978 -17.631 1.00 71.12 96 VAL A C 1
ATOM 763 O O . VAL A 1 96 ? 13.824 -14.913 -16.502 1.00 71.12 96 VAL A O 1
ATOM 766 N N . PRO A 1 97 ? 13.149 -16.153 -18.256 1.00 59.66 97 PRO A N 1
ATOM 767 C CA . PRO A 1 97 ? 13.743 -17.374 -17.744 1.00 59.66 97 PRO A CA 1
ATOM 768 C C . PRO A 1 97 ? 15.255 -17.160 -17.718 1.00 59.66 97 PRO A C 1
ATOM 770 O O . PRO A 1 97 ? 15.874 -17.004 -18.770 1.00 59.66 97 PRO A O 1
ATOM 773 N N . THR A 1 98 ? 15.848 -17.101 -16.526 1.00 56.31 98 THR A N 1
ATOM 774 C CA . THR A 1 98 ? 17.302 -17.143 -16.384 1.00 56.31 98 THR A CA 1
ATOM 775 C C . THR A 1 98 ? 17.763 -18.458 -16.998 1.00 56.31 98 THR A C 1
ATOM 777 O O . THR A 1 98 ? 17.619 -19.520 -16.390 1.00 56.31 98 THR A O 1
ATOM 780 N N . GLN A 1 99 ? 18.292 -18.405 -18.221 1.00 58.91 99 GLN A N 1
ATOM 781 C CA . GLN A 1 99 ? 19.084 -19.497 -18.761 1.00 58.91 99 GLN A CA 1
ATOM 782 C C . GLN A 1 99 ? 20.276 -19.650 -17.818 1.00 58.91 99 GLN A C 1
ATOM 784 O O . GLN A 1 99 ? 21.149 -18.786 -17.753 1.00 58.91 99 GLN A O 1
ATOM 789 N N . ARG A 1 100 ? 20.273 -20.718 -17.014 1.00 51.69 100 ARG A N 1
ATOM 790 C CA . ARG A 1 100 ? 21.440 -21.120 -16.230 1.00 51.69 100 ARG A CA 1
ATOM 791 C C . ARG A 1 100 ? 22.570 -21.365 -17.228 1.00 51.69 100 ARG A C 1
ATOM 793 O O . ARG A 1 100 ? 22.549 -22.376 -17.924 1.00 51.69 100 ARG A O 1
ATOM 800 N N . MET A 1 101 ? 23.519 -20.436 -17.331 1.00 56.38 101 MET A N 1
ATOM 801 C CA . MET A 1 101 ? 24.734 -20.683 -18.102 1.00 56.38 101 MET A CA 1
ATOM 802 C C . MET A 1 101 ? 25.445 -21.886 -17.463 1.00 56.38 101 MET A C 1
ATOM 804 O O . MET A 1 101 ? 25.615 -21.894 -16.239 1.00 56.38 101 MET A O 1
ATOM 808 N N . PRO A 1 102 ? 25.809 -22.925 -18.233 1.00 51.81 102 PRO A N 1
ATOM 809 C CA . PRO A 1 102 ? 26.504 -24.072 -17.675 1.00 51.81 102 PRO A CA 1
ATOM 810 C C . PRO A 1 102 ? 27.844 -23.606 -17.100 1.00 51.81 102 PRO A C 1
ATOM 812 O O . PRO A 1 102 ? 28.613 -22.908 -17.760 1.00 51.81 102 PRO A O 1
ATOM 815 N N . ILE A 1 103 ? 28.109 -23.980 -15.847 1.00 62.50 103 ILE A N 1
ATOM 816 C CA . ILE A 1 103 ? 29.397 -23.756 -15.190 1.00 62.50 103 ILE A CA 1
ATOM 817 C C . ILE A 1 103 ? 30.432 -24.563 -15.976 1.00 62.50 103 ILE A C 1
ATOM 819 O O . ILE A 1 103 ? 30.504 -25.784 -15.845 1.00 62.50 103 ILE A O 1
ATOM 823 N N . THR A 1 104 ? 31.223 -23.904 -16.820 1.00 63.03 104 THR A N 1
ATOM 824 C CA . THR A 1 104 ? 32.360 -24.554 -17.472 1.00 63.03 104 THR A CA 1
ATOM 825 C C . THR A 1 104 ? 33.401 -24.836 -16.392 1.00 63.03 104 THR A C 1
ATOM 827 O O . THR A 1 104 ? 34.020 -23.910 -15.859 1.00 63.03 104 THR A O 1
ATOM 830 N N . SER A 1 105 ? 33.586 -26.103 -16.031 1.00 61.84 105 SER A N 1
ATOM 831 C CA . SER A 1 105 ? 34.669 -26.526 -15.151 1.00 61.84 105 SER A CA 1
ATOM 832 C C . SER A 1 105 ? 36.007 -26.222 -15.831 1.00 61.84 105 SER A C 1
ATOM 834 O O . SER A 1 105 ? 36.437 -26.902 -16.761 1.00 61.84 105 SER A O 1
ATOM 836 N N . ARG A 1 106 ? 36.688 -25.160 -15.384 1.00 57.16 106 ARG A N 1
ATOM 837 C CA . ARG A 1 106 ? 38.091 -24.917 -15.740 1.00 57.16 106 ARG A CA 1
ATOM 838 C C . ARG A 1 106 ? 38.918 -26.084 -15.194 1.00 57.16 106 ARG A C 1
ATOM 840 O O . ARG A 1 106 ? 39.158 -26.163 -13.990 1.00 57.16 106 ARG A O 1
ATOM 847 N N . ARG A 1 107 ? 39.328 -27.001 -16.078 1.00 54.94 107 ARG A N 1
ATOM 848 C CA . ARG A 1 107 ? 40.364 -28.005 -15.799 1.00 54.94 107 ARG A CA 1
ATOM 849 C C . ARG A 1 107 ? 41.620 -27.272 -15.320 1.00 54.94 107 ARG A C 1
ATOM 851 O O . ARG A 1 107 ? 42.174 -26.468 -16.064 1.00 54.94 107 ARG A O 1
ATOM 858 N N . ARG A 1 108 ? 42.051 -27.538 -14.083 1.00 48.56 108 ARG A N 1
ATOM 859 C CA . ARG A 1 108 ? 43.396 -27.183 -13.617 1.00 48.56 108 ARG A CA 1
ATOM 860 C C . ARG A 1 108 ? 44.380 -28.068 -14.373 1.00 48.56 108 ARG A C 1
ATOM 862 O O . ARG A 1 108 ? 44.321 -29.285 -14.243 1.00 48.56 108 ARG A O 1
ATOM 869 N N . SER A 1 109 ? 45.233 -27.466 -15.186 1.00 49.22 109 SER A N 1
ATOM 870 C CA . SER A 1 109 ? 46.444 -28.107 -15.680 1.00 49.22 109 SER A CA 1
ATOM 871 C C . SER A 1 109 ? 47.450 -28.174 -14.531 1.00 49.22 109 SER A C 1
ATOM 873 O O . SER A 1 109 ? 47.8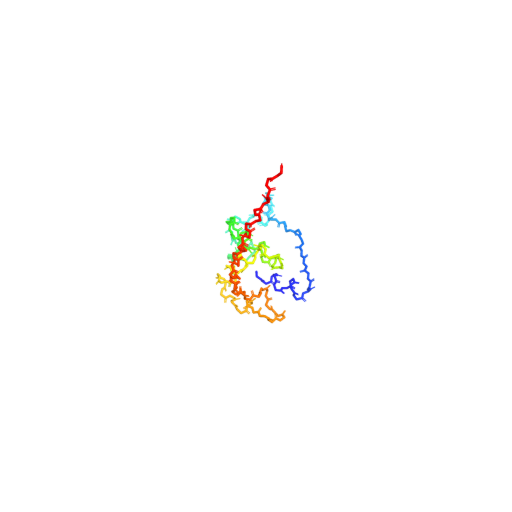60 -27.137 -14.012 1.00 49.22 109 SER A O 1
ATOM 875 N N . ASP A 1 110 ? 47.800 -29.391 -14.120 1.00 54.88 110 ASP A N 1
ATOM 876 C CA . ASP A 1 110 ? 48.914 -29.678 -13.218 1.00 54.88 110 ASP A CA 1
ATOM 877 C C . ASP A 1 110 ? 50.231 -29.216 -13.854 1.00 54.88 110 ASP A C 1
ATOM 879 O O . ASP A 1 110 ? 50.737 -29.835 -14.790 1.00 54.88 110 ASP A O 1
ATOM 883 N N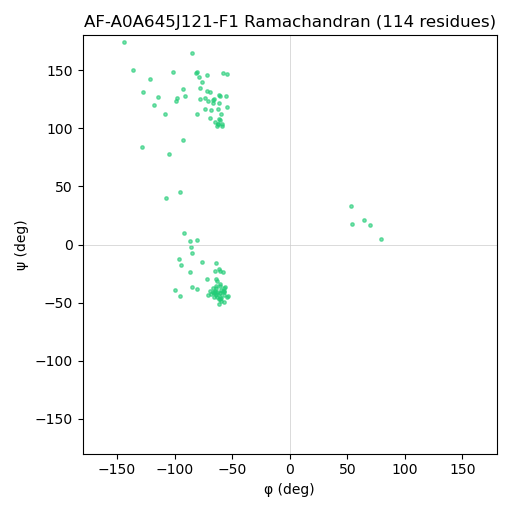 . GLU A 1 111 ? 50.813 -28.140 -13.330 1.00 53.56 111 GLU A N 1
ATOM 884 C CA . GLU A 1 111 ? 52.175 -27.729 -13.660 1.00 53.56 111 GLU A CA 1
ATOM 885 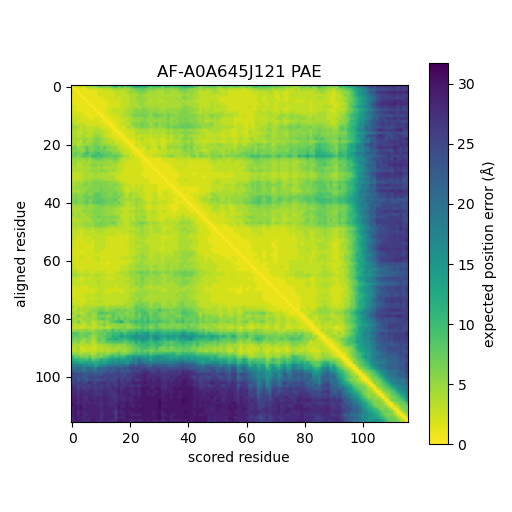C C . GLU A 1 111 ? 53.136 -28.346 -12.632 1.00 53.56 111 GLU A C 1
ATOM 887 O O . GLU A 1 111 ? 53.408 -27.796 -11.563 1.00 53.56 111 GLU A O 1
ATOM 892 N N . LYS A 1 112 ? 53.628 -29.554 -12.939 1.00 55.66 112 LYS A N 1
ATOM 893 C CA . LYS A 1 112 ? 54.746 -30.180 -12.218 1.00 55.66 112 LYS A CA 1
ATOM 894 C C . LYS A 1 112 ? 56.013 -29.348 -12.442 1.00 55.66 112 LYS A C 1
ATOM 896 O O . LYS A 1 112 ? 56.629 -29.425 -13.501 1.00 55.66 112 LYS A O 1
ATOM 901 N N . LYS A 1 113 ? 56.438 -28.599 -11.425 1.00 50.78 113 LYS A N 1
ATOM 902 C CA . LYS A 1 113 ? 57.749 -27.929 -11.393 1.00 50.78 113 LYS A CA 1
ATOM 903 C C . LYS A 1 113 ? 58.853 -28.951 -11.054 1.00 50.78 113 LYS A C 1
ATOM 905 O O . LYS A 1 113 ? 58.656 -29.736 -10.122 1.00 50.78 113 LYS A O 1
ATOM 910 N N . PRO A 1 114 ? 60.004 -28.979 -11.755 1.00 57.16 114 PRO A N 1
ATOM 911 C CA . PRO A 1 114 ? 61.085 -29.904 -11.430 1.00 57.16 114 PRO A CA 1
ATOM 912 C C . PRO A 1 114 ? 61.849 -29.420 -10.189 1.00 57.16 114 PRO A C 1
ATOM 914 O O . PRO A 1 114 ? 62.098 -28.225 -10.030 1.00 57.16 114 PRO A O 1
ATOM 917 N N . LYS A 1 115 ? 62.215 -30.360 -9.309 1.00 54.25 115 LYS A N 1
ATOM 918 C CA . LYS A 1 115 ? 63.123 -30.128 -8.176 1.00 54.25 115 LYS A CA 1
ATOM 919 C C . LYS A 1 115 ? 64.541 -29.867 -8.703 1.00 54.25 115 LYS A C 1
ATOM 921 O O . LYS A 1 115 ? 65.029 -30.642 -9.525 1.00 54.25 115 LYS A O 1
ATOM 926 N N . ARG A 1 116 ? 65.180 -28.806 -8.212 1.00 55.06 116 ARG A N 1
ATOM 927 C CA . ARG A 1 116 ? 66.636 -28.630 -8.174 1.00 55.06 116 ARG A CA 1
ATOM 928 C C . ARG A 1 116 ? 67.041 -28.469 -6.721 1.00 55.06 116 ARG A C 1
ATOM 930 O O . ARG A 1 116 ? 66.227 -27.870 -5.981 1.00 55.06 116 ARG A O 1
#

Secondary structure (DSSP, 8-state):
-HHHHHHHHTT---S--PPP-PPTT-HHHHHHHH-B-TTT--B-----SHHHHHHHHHHHTTT-GGGHHHHHHHHHHTT-GGGBSSSTT-SBPPPP----------------PPP-

InterPro domains:
  IPR022946 Uncharacterised protein family UPF0313 [PTHR32331] (1-93)
  IPR024560 UPF0313, C-terminal [PF11842] (15-100)

Solvent-accessible surface area (backbone atoms only — not comparable to full-atom values): 7434 Å² total; per-residue (Å²): 110,68,64,36,54,48,31,58,74,70,71,52,76,61,86,77,81,83,78,90,73,80,49,88,98,39,70,70,32,50,28,63,74,70,30,30,38,92,85,76,68,43,83,41,94,67,75,78,52,70,67,50,42,51,27,55,52,19,39,56,35,42,85,40,76,86,28,43,66,42,32,51,49,48,31,55,76,72,67,48,54,81,35,52,28,91,52,95,82,25,70,38,64,63,84,73,80,79,75,77,74,79,83,78,79,78,77,78,80,84,80,84,76,83,89,129